Protein AF-A0AAD5QXS1-F1 (afdb_monomer_lite)

Organism: Parelaphostrongylus tenuis (NCBI:txid148309)

Secondary structure (DSSP, 8-state):
--------HHHHHHHHHHHHHHTPPPB-S-TTT-PBPPHHHHHHHHHH-GGGHHHHTTS-TTTSS-GGGG-------------------------

pLDDT: mean 83.18, std 14.84, range [51.78, 97.69]

Structure (mmCIF, N/CA/C/O backbone):
data_AF-A0AAD5QXS1-F1
#
_entry.id   AF-A0AAD5QXS1-F1
#
loop_
_atom_site.group_PDB
_atom_site.id
_atom_site.type_symbol
_atom_site.label_atom_id
_atom_site.label_alt_id
_atom_site.label_comp_id
_atom_site.label_asym_id
_atom_site.label_entity_id
_atom_site.label_seq_id
_atom_site.pdbx_PDB_ins_code
_atom_site.Cartn_x
_atom_site.Cartn_y
_atom_site.Cartn_z
_atom_site.occupancy
_atom_site.B_iso_or_equiv
_atom_site.auth_seq_id
_atom_site.auth_comp_id
_atom_site.auth_asym_id
_atom_site.auth_atom_id
_atom_site.pdbx_PDB_model_num
ATOM 1 N N . MET A 1 1 ? 13.169 0.566 -5.244 1.00 62.28 1 MET A N 1
ATOM 2 C CA . MET A 1 1 ? 13.785 0.258 -3.943 1.00 62.28 1 MET A CA 1
ATOM 3 C C . MET A 1 1 ? 12.722 0.439 -2.873 1.00 62.28 1 MET A C 1
ATOM 5 O O . MET A 1 1 ? 11.986 1.414 -2.978 1.00 62.28 1 MET A O 1
ATOM 9 N N . GLU A 1 2 ? 12.571 -0.525 -1.968 1.00 81.25 2 GLU A N 1
ATOM 10 C CA . GLU A 1 2 ? 11.782 -0.401 -0.729 1.00 81.25 2 GLU A CA 1
ATOM 11 C C . GLU A 1 2 ? 12.717 -0.038 0.433 1.00 81.25 2 GLU A C 1
ATOM 13 O O . GLU A 1 2 ? 13.935 -0.133 0.284 1.00 81.25 2 GLU A O 1
ATOM 18 N N . CYS A 1 3 ? 12.171 0.417 1.563 1.00 92.94 3 CYS A N 1
ATOM 19 C CA . CYS A 1 3 ? 12.956 0.696 2.767 1.00 92.94 3 CYS A CA 1
ATOM 20 C C . CYS A 1 3 ? 13.021 -0.523 3.698 1.00 92.94 3 CYS A C 1
ATOM 22 O O . CYS A 1 3 ? 12.066 -1.287 3.779 1.00 92.94 3 CYS A O 1
ATOM 24 N N . GLU A 1 4 ? 14.092 -0.633 4.482 1.00 93.19 4 GLU A N 1
ATOM 25 C CA . GLU A 1 4 ? 14.324 -1.733 5.436 1.00 93.19 4 GLU A CA 1
ATOM 26 C C . GLU A 1 4 ? 13.903 -1.374 6.873 1.00 93.19 4 GLU A C 1
ATOM 28 O O . GLU A 1 4 ? 14.399 -1.930 7.848 1.00 93.19 4 GLU A O 1
ATOM 33 N N . HIS A 1 5 ? 13.008 -0.396 7.035 1.00 95.88 5 HIS A N 1
ATOM 34 C CA . HIS A 1 5 ? 12.562 0.014 8.362 1.00 95.88 5 HIS A CA 1
ATOM 35 C C . HIS A 1 5 ? 11.680 -1.060 8.998 1.00 95.88 5 HIS A C 1
ATOM 37 O O . HIS A 1 5 ? 10.577 -1.333 8.522 1.00 95.88 5 HIS A O 1
ATOM 43 N N . GLU A 1 6 ? 12.132 -1.596 10.126 1.00 94.06 6 GLU A N 1
ATOM 44 C CA . GLU A 1 6 ? 11.296 -2.422 10.986 1.00 94.06 6 GLU A CA 1
ATOM 45 C C . GLU A 1 6 ? 10.213 -1.559 11.636 1.00 94.06 6 GLU A C 1
ATOM 47 O O . GLU A 1 6 ? 10.480 -0.552 12.296 1.00 94.06 6 GLU A O 1
ATOM 52 N N . VAL A 1 7 ? 8.962 -1.955 11.431 1.00 93.38 7 VAL A N 1
ATOM 53 C CA . VAL A 1 7 ? 7.788 -1.261 11.955 1.00 93.38 7 VAL A CA 1
ATOM 54 C C . VAL A 1 7 ? 6.873 -2.270 12.625 1.00 93.38 7 VAL A C 1
ATOM 56 O O . VAL A 1 7 ? 6.674 -3.379 12.133 1.00 93.38 7 VAL A O 1
ATOM 59 N N . CYS A 1 8 ? 6.313 -1.904 13.776 1.00 96.44 8 CYS A N 1
ATOM 60 C CA . CYS A 1 8 ? 5.399 -2.795 14.476 1.00 96.44 8 CYS A CA 1
ATOM 61 C C . CYS A 1 8 ? 4.013 -2.796 13.813 1.00 96.44 8 CYS A C 1
ATOM 63 O O . CYS A 1 8 ? 3.616 -1.840 13.139 1.00 96.44 8 CYS A O 1
ATOM 65 N N . ILE A 1 9 ? 3.243 -3.858 14.064 1.00 94.94 9 ILE A N 1
ATOM 66 C CA . ILE A 1 9 ? 1.906 -4.044 13.485 1.00 94.94 9 ILE A CA 1
ATOM 67 C C . ILE A 1 9 ? 0.942 -2.895 13.822 1.00 94.94 9 ILE A C 1
ATOM 69 O O . ILE A 1 9 ? 0.129 -2.506 12.989 1.00 94.94 9 ILE A O 1
ATOM 73 N N . ASN A 1 10 ? 1.079 -2.289 15.005 1.00 96.88 10 ASN A N 1
ATOM 74 C CA . ASN A 1 10 ? 0.246 -1.160 15.422 1.00 96.88 10 ASN A CA 1
ATOM 75 C C . ASN A 1 10 ? 0.562 0.112 14.622 1.00 96.88 10 ASN A C 1
ATOM 77 O O . ASN A 1 10 ? -0.357 0.828 14.232 1.00 96.88 10 ASN A O 1
ATOM 81 N N . CYS A 1 11 ? 1.844 0.382 14.347 1.00 97.12 11 CYS A N 1
ATOM 82 C CA . CYS A 1 11 ? 2.248 1.513 13.511 1.00 97.12 11 CYS A CA 1
ATOM 83 C C . CYS A 1 11 ? 1.766 1.328 12.070 1.00 97.12 11 CYS A C 1
ATOM 85 O O . CYS A 1 11 ? 1.225 2.265 11.490 1.00 97.12 11 CYS A O 1
ATOM 87 N N . LEU A 1 12 ? 1.899 0.114 11.522 1.00 96.44 12 LEU A N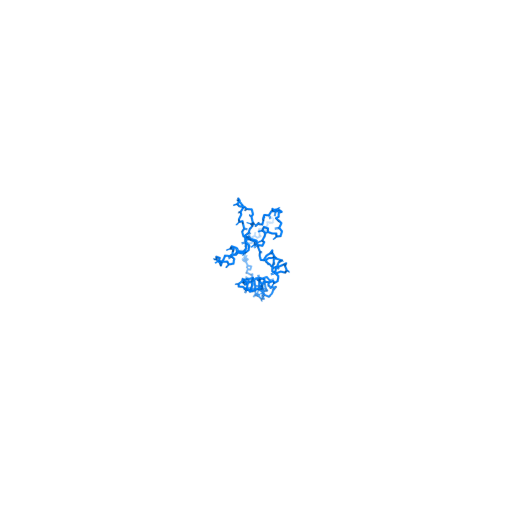 1
ATOM 88 C CA . LEU A 1 12 ? 1.348 -0.230 10.209 1.00 96.44 12 LEU A CA 1
ATOM 89 C C . LEU A 1 12 ? -0.164 -0.002 10.158 1.00 96.44 12 LEU A C 1
ATOM 91 O O . LEU A 1 12 ? -0.634 0.703 9.274 1.00 96.44 12 LEU A O 1
ATOM 95 N N . SER A 1 13 ? -0.908 -0.536 11.129 1.00 97.19 13 SER A N 1
ATOM 96 C CA . SER A 1 13 ? -2.367 -0.394 11.209 1.00 97.19 13 SER A CA 1
ATOM 97 C C . SER A 1 13 ? -2.795 1.079 11.218 1.00 97.19 13 SER A C 1
ATOM 99 O O . SER A 1 13 ? -3.604 1.498 10.393 1.00 97.19 13 SER A O 1
ATOM 101 N N . LYS A 1 14 ? -2.163 1.903 12.065 1.00 97.62 14 LYS A N 1
ATOM 102 C CA . LYS A 1 14 ? -2.456 3.341 12.137 1.00 97.62 14 LYS A CA 1
ATOM 103 C C . LYS A 1 14 ? -2.166 4.059 10.816 1.00 97.62 14 LYS A C 1
ATOM 105 O O . LYS A 1 14 ? -2.985 4.842 10.347 1.00 97.62 14 LYS A O 1
ATOM 110 N N . THR A 1 15 ? -1.014 3.800 10.200 1.00 97.19 15 THR A N 1
ATOM 111 C CA . THR A 1 15 ? -0.680 4.416 8.909 1.00 97.19 15 THR A CA 1
ATOM 112 C C . THR A 1 15 ? -1.634 3.965 7.804 1.00 97.19 15 THR A C 1
ATOM 114 O O . THR A 1 15 ? -2.015 4.776 6.964 1.00 97.19 15 THR A O 1
ATOM 117 N N . LEU A 1 16 ? -2.069 2.703 7.815 1.00 97.44 16 LEU A N 1
ATOM 118 C CA . LEU A 1 16 ? -3.066 2.203 6.872 1.00 97.44 16 LEU A CA 1
ATOM 119 C C . LEU A 1 16 ? -4.432 2.882 7.064 1.00 97.44 16 LEU A C 1
ATOM 121 O O . LEU A 1 16 ? -5.094 3.143 6.065 1.00 97.44 16 LEU A O 1
ATOM 125 N N . ASP A 1 17 ? -4.833 3.228 8.295 1.00 97.69 17 ASP A N 1
ATOM 126 C CA . ASP A 1 17 ? -6.068 3.997 8.544 1.00 97.69 17 ASP A CA 1
ATOM 127 C C . ASP A 1 17 ? -6.018 5.364 7.860 1.00 97.69 17 ASP A C 1
ATOM 129 O O . ASP A 1 17 ? -6.971 5.781 7.200 1.00 97.69 17 ASP A O 1
ATOM 133 N N . GLU A 1 18 ? -4.889 6.058 7.994 1.00 97.12 18 GLU A N 1
ATOM 134 C CA . GLU A 1 18 ? -4.660 7.357 7.360 1.00 97.12 18 GLU A CA 1
ATOM 135 C C . GLU A 1 18 ? -4.657 7.233 5.828 1.00 97.12 18 GLU A C 1
ATOM 137 O O . GLU A 1 18 ? -5.274 8.042 5.126 1.00 97.12 18 GLU A O 1
ATOM 142 N N . CYS A 1 19 ? -3.996 6.203 5.294 1.00 96.75 19 CYS A N 1
ATOM 143 C CA . CYS A 1 19 ? -3.971 5.929 3.860 1.00 96.75 19 CYS A CA 1
ATOM 144 C C . CYS A 1 19 ? -5.370 5.613 3.310 1.00 96.75 19 CYS A C 1
ATOM 146 O O . CYS A 1 19 ? -5.744 6.123 2.252 1.00 96.75 19 CYS A O 1
ATOM 148 N N . GLU A 1 20 ? -6.173 4.830 4.030 1.00 96.50 20 GLU A N 1
ATOM 149 C CA . GLU A 1 20 ? -7.537 4.484 3.625 1.00 96.50 20 GLU A CA 1
ATOM 150 C C . GLU A 1 20 ? -8.463 5.706 3.627 1.00 96.50 20 GLU A C 1
ATOM 152 O O . GLU A 1 20 ? -9.191 5.926 2.654 1.00 96.50 20 GLU A O 1
ATOM 15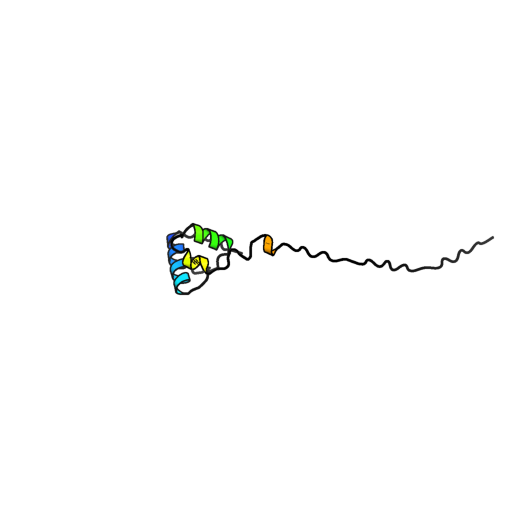7 N N . GLN A 1 21 ? -8.382 6.549 4.661 1.00 96.50 21 GLN A N 1
ATOM 158 C CA . GLN A 1 21 ? -9.150 7.798 4.748 1.00 96.50 21 GLN A CA 1
ATOM 159 C C . GLN A 1 21 ? -8.795 8.783 3.629 1.00 96.50 21 GLN A C 1
ATOM 161 O O . GLN A 1 21 ? -9.659 9.507 3.132 1.00 96.50 21 GLN A O 1
ATOM 166 N N . THR A 1 22 ? -7.529 8.803 3.214 1.00 94.75 22 THR A N 1
ATOM 167 C CA . THR A 1 22 ? -7.030 9.699 2.161 1.00 94.75 22 THR A CA 1
ATOM 168 C C . THR A 1 22 ? -7.078 9.087 0.762 1.00 94.75 22 THR A C 1
ATOM 170 O O . THR A 1 22 ? -6.743 9.770 -0.203 1.00 94.75 22 THR A O 1
ATOM 173 N N . ASN A 1 23 ? -7.514 7.828 0.627 1.00 90.00 23 ASN A N 1
ATOM 174 C CA . ASN A 1 23 ? -7.442 7.052 -0.616 1.00 90.00 23 ASN A CA 1
ATOM 175 C C . ASN A 1 23 ? -6.038 7.040 -1.251 1.00 90.00 23 ASN A C 1
ATOM 177 O O . ASN A 1 23 ? -5.895 7.086 -2.473 1.00 90.00 23 ASN A O 1
ATOM 181 N N . THR A 1 24 ? -4.991 6.980 -0.428 1.00 93.25 24 THR A N 1
ATOM 182 C CA . THR A 1 24 ? -3.602 6.897 -0.899 1.00 93.25 24 THR A CA 1
ATOM 183 C C . THR A 1 24 ? -3.061 5.467 -0.798 1.00 93.25 24 THR A C 1
ATOM 185 O O . THR A 1 24 ? -3.579 4.669 -0.011 1.00 93.25 24 THR A O 1
ATOM 188 N N . PRO A 1 25 ? -2.037 5.100 -1.594 1.00 92.81 25 PRO A N 1
ATOM 189 C CA . PRO A 1 25 ? -1.357 3.814 -1.457 1.00 92.81 25 PRO A CA 1
ATOM 190 C C . PRO A 1 25 ? -0.704 3.638 -0.078 1.00 92.81 25 PRO A C 1
ATOM 192 O O . PRO A 1 25 ? -0.308 4.638 0.525 1.00 92.81 25 PRO A O 1
ATOM 195 N N . PRO A 1 26 ? -0.522 2.396 0.407 1.00 94.75 26 PRO A N 1
ATOM 196 C CA . PRO A 1 26 ? 0.184 2.129 1.656 1.00 94.75 26 PRO A CA 1
ATOM 197 C C . PRO A 1 26 ? 1.604 2.709 1.661 1.00 94.75 26 PRO A C 1
ATOM 199 O O . PRO A 1 26 ? 2.382 2.482 0.730 1.00 94.75 26 PRO A O 1
ATOM 202 N N . LEU A 1 27 ? 1.955 3.420 2.735 1.00 96.00 27 LEU A N 1
ATOM 203 C CA . LEU A 1 27 ? 3.261 4.062 2.917 1.00 96.00 27 LEU A CA 1
ATOM 204 C C . LEU A 1 27 ? 3.984 3.513 4.148 1.00 96.00 27 LEU A C 1
ATOM 206 O O . LEU A 1 27 ? 3.346 3.103 5.119 1.00 96.00 27 LEU A O 1
ATOM 210 N N . CYS A 1 28 ? 5.315 3.600 4.148 1.00 96.62 28 CYS A N 1
ATOM 211 C CA . CYS A 1 28 ? 6.120 3.331 5.336 1.00 96.62 28 CYS A CA 1
ATOM 212 C C . CYS A 1 28 ? 5.657 4.206 6.527 1.00 96.62 28 CYS A C 1
ATOM 214 O O . CYS A 1 28 ? 5.577 5.431 6.379 1.00 96.62 28 CYS A O 1
ATOM 216 N N . PRO A 1 29 ? 5.407 3.618 7.714 1.00 96.94 29 PRO A N 1
ATOM 217 C CA . PRO A 1 29 ? 5.054 4.366 8.924 1.00 96.94 29 PRO A CA 1
ATOM 218 C C .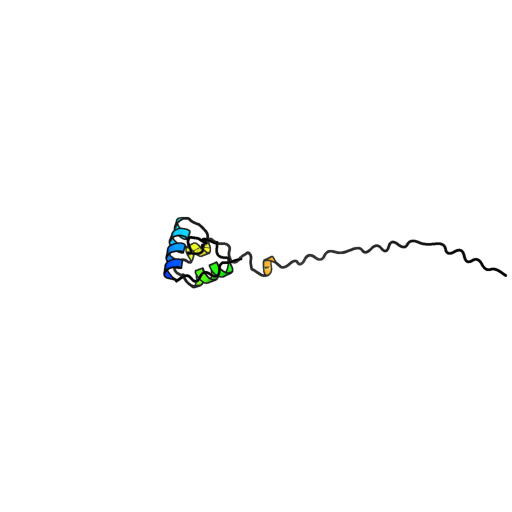 PRO A 1 29 ? 6.149 5.300 9.449 1.00 96.94 29 PRO A C 1
ATOM 220 O O . PRO A 1 29 ? 5.856 6.206 10.223 1.00 96.94 29 PRO A O 1
ATOM 223 N N . ASN A 1 30 ? 7.415 5.091 9.067 1.00 96.31 30 ASN A N 1
ATOM 224 C CA . ASN A 1 30 ? 8.495 5.992 9.458 1.00 96.31 30 ASN A CA 1
ATOM 225 C C . ASN A 1 30 ? 8.271 7.373 8.815 1.00 96.31 30 ASN A C 1
ATOM 227 O O . ASN A 1 30 ? 8.297 7.502 7.588 1.00 96.31 30 ASN A O 1
ATOM 231 N N . GLU A 1 31 ? 8.075 8.395 9.652 1.00 92.44 31 GLU A N 1
ATOM 232 C CA . GLU A 1 31 ? 7.712 9.758 9.243 1.00 92.44 31 GLU A CA 1
ATOM 233 C C . GLU A 1 31 ? 8.747 10.419 8.325 1.00 92.44 31 GLU A C 1
ATOM 235 O O . GLU A 1 31 ? 8.374 11.181 7.436 1.00 92.44 31 GLU A O 1
ATOM 240 N N . ALA A 1 32 ? 10.033 10.099 8.489 1.00 94.69 32 ALA A N 1
ATOM 241 C CA . ALA A 1 32 ? 11.093 10.622 7.630 1.00 94.69 32 ALA A CA 1
ATOM 242 C C . ALA A 1 32 ? 11.180 9.883 6.284 1.00 94.69 32 ALA A C 1
ATOM 244 O O . ALA A 1 32 ? 11.755 10.405 5.330 1.00 94.69 32 ALA A O 1
ATOM 245 N N . CYS A 1 33 ? 10.636 8.664 6.202 1.00 95.69 33 CYS A N 1
ATOM 246 C CA . CYS A 1 33 ? 10.720 7.820 5.016 1.00 95.69 33 CYS A CA 1
ATOM 247 C C . CYS A 1 33 ? 9.493 7.968 4.116 1.00 95.69 33 CYS A C 1
ATOM 249 O O . CYS A 1 33 ? 9.633 8.361 2.960 1.00 95.69 33 CYS A O 1
ATOM 251 N N . ARG A 1 34 ? 8.306 7.612 4.633 1.00 94.06 34 ARG A N 1
ATOM 252 C CA . ARG A 1 34 ? 7.007 7.648 3.926 1.00 94.06 34 ARG A CA 1
ATOM 253 C C . ARG A 1 34 ? 7.026 7.061 2.506 1.00 94.06 34 ARG A C 1
ATOM 255 O O . ARG A 1 34 ? 6.197 7.416 1.673 1.00 94.06 34 ARG A O 1
ATOM 262 N N . LEU A 1 35 ? 7.959 6.152 2.226 1.00 94.94 35 LEU A N 1
ATOM 263 C CA . LEU A 1 35 ? 8.102 5.549 0.909 1.00 94.94 35 LEU A CA 1
ATOM 264 C C . LEU A 1 35 ? 6.902 4.626 0.631 1.00 94.94 35 LEU A C 1
ATOM 266 O O . LEU A 1 35 ? 6.527 3.864 1.528 1.00 94.94 35 LEU A O 1
ATOM 270 N N . PRO A 1 36 ? 6.306 4.662 -0.574 1.00 93.25 36 PRO A N 1
ATOM 271 C CA . PRO A 1 36 ? 5.251 3.728 -0.944 1.00 93.25 36 PRO A CA 1
ATOM 272 C C . PRO A 1 36 ? 5.756 2.289 -0.996 1.00 93.25 36 PRO A C 1
ATOM 274 O O . PRO A 1 36 ? 6.847 2.026 -1.514 1.00 93.25 36 PRO A O 1
ATOM 277 N N . TY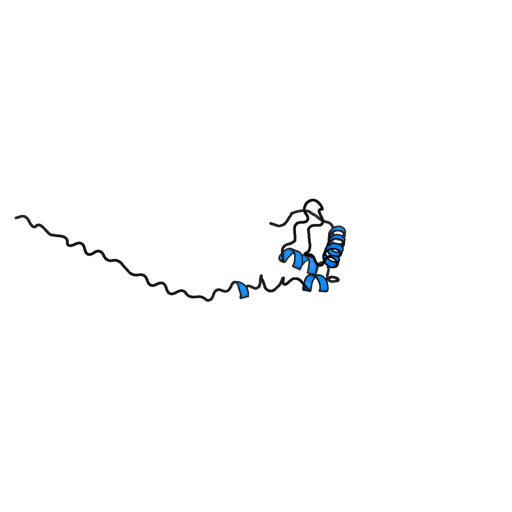R A 1 37 ? 4.934 1.364 -0.506 1.00 92.38 37 TYR A N 1
ATOM 278 C CA . TYR A 1 37 ? 5.198 -0.064 -0.642 1.00 92.38 37 TYR A CA 1
ATOM 279 C C . TYR A 1 37 ? 5.027 -0.524 -2.093 1.00 92.38 37 TYR A C 1
ATOM 281 O O . TYR A 1 37 ? 4.199 0.004 -2.843 1.00 92.38 37 TYR A O 1
ATOM 289 N N . ARG A 1 38 ? 5.824 -1.515 -2.498 1.00 89.56 38 ARG A N 1
ATOM 290 C CA . ARG A 1 38 ? 5.667 -2.212 -3.779 1.00 89.56 38 ARG A CA 1
ATOM 291 C C . ARG A 1 38 ? 4.496 -3.178 -3.704 1.00 89.56 38 ARG A C 1
ATOM 293 O O . ARG A 1 38 ? 4.014 -3.515 -2.625 1.00 89.56 38 ARG A O 1
ATOM 300 N N . CYS A 1 39 ? 4.041 -3.628 -4.863 1.00 88.69 39 CYS A N 1
ATOM 301 C CA . CYS A 1 39 ? 2.848 -4.453 -4.983 1.00 88.69 39 CYS A CA 1
ATOM 302 C C . CYS A 1 39 ? 2.952 -5.747 -4.167 1.00 88.69 39 CYS A C 1
ATOM 304 O O . CYS A 1 39 ? 1.996 -6.121 -3.498 1.00 88.69 39 CYS A O 1
ATOM 306 N N . GLU A 1 40 ? 4.126 -6.371 -4.141 1.00 87.88 40 GLU A N 1
ATOM 307 C CA . GLU A 1 40 ? 4.431 -7.577 -3.371 1.00 87.88 40 GLU A CA 1
ATOM 308 C C . GLU A 1 40 ? 4.232 -7.345 -1.866 1.00 87.88 40 GLU A C 1
ATOM 310 O O . GLU A 1 40 ? 3.546 -8.113 -1.189 1.00 87.88 40 GLU A O 1
ATOM 315 N N . SER A 1 41 ? 4.751 -6.230 -1.353 1.00 91.19 41 SER A N 1
ATOM 316 C CA . SER A 1 41 ? 4.568 -5.817 0.039 1.00 91.19 41 SER A CA 1
ATOM 317 C C . SER A 1 41 ? 3.117 -5.447 0.340 1.00 91.19 41 SER A C 1
ATOM 319 O O . SER A 1 41 ? 2.602 -5.792 1.401 1.00 91.19 41 SER A O 1
ATOM 321 N N . VAL A 1 42 ? 2.408 -4.809 -0.596 1.00 92.31 42 VAL A N 1
ATOM 322 C CA . VAL A 1 42 ? 0.974 -4.513 -0.443 1.00 92.31 42 VAL A CA 1
ATOM 323 C C . VAL A 1 42 ? 0.137 -5.798 -0.412 1.00 92.31 42 VAL A C 1
ATOM 325 O O . VAL A 1 42 ? -0.801 -5.891 0.379 1.00 92.31 42 VAL A O 1
ATOM 328 N N . LEU A 1 43 ? 0.491 -6.818 -1.198 1.00 91.00 43 LEU A N 1
ATOM 329 C CA . LEU A 1 43 ? -0.147 -8.138 -1.142 1.00 91.00 43 LEU A CA 1
ATOM 330 C C . LEU A 1 43 ? 0.104 -8.831 0.204 1.00 91.00 43 LEU A C 1
ATOM 332 O O . LEU A 1 43 ? -0.825 -9.395 0.784 1.00 91.00 43 LEU A O 1
ATOM 336 N N . ALA A 1 44 ? 1.321 -8.734 0.745 1.00 91.88 44 ALA A N 1
ATOM 337 C CA . ALA A 1 44 ? 1.621 -9.233 2.086 1.00 91.88 44 ALA A CA 1
ATOM 338 C C . ALA A 1 44 ? 0.818 -8.483 3.166 1.00 91.88 44 ALA A C 1
ATOM 340 O O . ALA A 1 44 ? 0.233 -9.110 4.049 1.00 91.88 44 ALA A O 1
ATOM 341 N N . LEU A 1 45 ? 0.712 -7.152 3.068 1.00 94.19 45 LEU A N 1
ATOM 342 C CA . LEU A 1 45 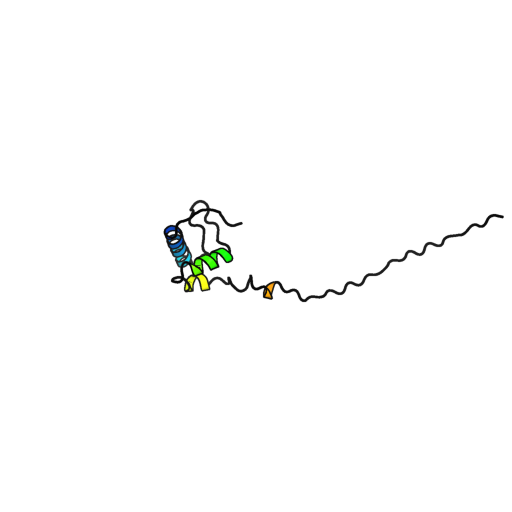? -0.131 -6.342 3.955 1.00 94.19 45 LEU A CA 1
ATOM 343 C C . LEU A 1 45 ? -1.609 -6.756 3.862 1.00 94.19 45 LEU A C 1
ATOM 345 O O . LEU A 1 45 ? -2.249 -6.933 4.895 1.00 94.19 45 LEU A O 1
ATOM 349 N N . LYS A 1 46 ? -2.138 -6.994 2.654 1.00 94.25 46 LYS A N 1
ATOM 350 C CA . LYS A 1 46 ? -3.508 -7.502 2.441 1.00 94.25 46 LYS A CA 1
ATOM 351 C C . LYS A 1 46 ? -3.741 -8.837 3.151 1.00 94.25 46 LYS A C 1
ATOM 353 O O . LYS A 1 46 ? -4.811 -9.041 3.717 1.00 94.25 46 LYS A O 1
ATOM 358 N N . ALA A 1 47 ? -2.750 -9.729 3.143 1.00 93.00 47 ALA A N 1
ATOM 359 C CA . ALA A 1 47 ? -2.827 -11.004 3.852 1.00 93.00 47 ALA A CA 1
ATOM 360 C C . ALA A 1 47 ? -2.764 -10.842 5.384 1.00 93.00 47 ALA A C 1
ATOM 362 O O . ALA A 1 47 ? -3.401 -11.611 6.101 1.00 93.00 47 ALA A O 1
ATOM 363 N N . MET A 1 48 ? -2.025 -9.847 5.888 1.00 95.06 48 MET A N 1
ATOM 364 C CA . MET A 1 48 ? -1.903 -9.570 7.328 1.00 95.06 48 MET A CA 1
ATOM 365 C C . MET A 1 48 ? -3.101 -8.814 7.920 1.00 95.06 48 MET A C 1
ATOM 367 O O . MET A 1 48 ? -3.382 -8.985 9.104 1.00 95.06 48 MET A O 1
ATOM 371 N N . PHE A 1 49 ? -3.800 -8.006 7.117 1.00 95.88 49 PHE A N 1
ATOM 372 C CA . PHE A 1 49 ? -4.942 -7.181 7.533 1.00 95.88 49 PHE A CA 1
ATOM 373 C C . PHE A 1 49 ? -6.206 -7.534 6.723 1.00 95.88 49 PHE A C 1
ATOM 375 O O . PHE A 1 49 ? -6.677 -6.724 5.911 1.00 95.88 49 PHE A O 1
ATOM 382 N N . PRO A 1 50 ? -6.762 -8.752 6.887 1.00 94.31 50 PRO A N 1
ATOM 383 C CA . PRO A 1 50 ? -7.904 -9.225 6.101 1.00 94.31 50 PRO A CA 1
ATOM 384 C C . PRO A 1 50 ? -9.161 -8.363 6.285 1.00 94.31 50 PRO A C 1
ATOM 386 O O . PRO A 1 50 ? -9.979 -8.255 5.370 1.00 94.31 50 PRO A O 1
ATOM 389 N N . GLU A 1 51 ? -9.304 -7.693 7.429 1.00 95.31 51 GLU A N 1
ATOM 390 C CA . GLU A 1 51 ? -10.395 -6.759 7.708 1.00 95.31 51 GLU A CA 1
ATOM 391 C C . GLU A 1 51 ? -10.398 -5.536 6.775 1.00 95.31 51 GLU A C 1
ATOM 393 O O . GLU A 1 51 ? -11.433 -4.895 6.601 1.00 95.31 51 GLU A O 1
ATOM 398 N N . ARG A 1 52 ? -9.269 -5.253 6.111 1.00 95.06 52 ARG A N 1
ATOM 399 C CA . ARG A 1 52 ? -9.092 -4.137 5.169 1.00 95.06 52 ARG A CA 1
ATOM 400 C C . ARG A 1 52 ? -9.105 -4.581 3.706 1.00 95.06 52 ARG A C 1
ATOM 402 O O . ARG A 1 52 ? -8.658 -3.841 2.827 1.00 95.06 52 ARG A O 1
ATOM 409 N N . ALA A 1 53 ? -9.615 -5.776 3.399 1.00 91.69 53 ALA A N 1
ATOM 410 C CA . ALA A 1 53 ? -9.613 -6.315 2.035 1.00 91.69 53 ALA A CA 1
ATOM 411 C C . ALA A 1 53 ? -10.247 -5.363 0.998 1.00 91.69 53 ALA A C 1
ATOM 413 O O . ALA A 1 53 ? -9.772 -5.287 -0.134 1.00 91.69 53 ALA A O 1
ATOM 414 N N . ALA A 1 54 ? -11.273 -4.597 1.388 1.00 93.62 54 ALA A N 1
ATOM 415 C CA . ALA A 1 54 ? -11.934 -3.618 0.524 1.00 93.62 54 ALA A CA 1
ATOM 416 C C . ALA A 1 54 ? -11.050 -2.410 0.163 1.00 93.62 54 ALA A C 1
ATOM 418 O O . ALA A 1 54 ? -11.219 -1.832 -0.910 1.00 93.62 54 ALA A O 1
ATOM 419 N N . TYR A 1 55 ? -10.122 -2.015 1.037 1.00 95.00 55 TYR A N 1
ATOM 420 C CA . TYR A 1 55 ? -9.133 -0.979 0.743 1.00 95.00 55 TYR A CA 1
ATOM 421 C C . TYR A 1 55 ? -8.077 -1.515 -0.226 1.00 95.00 55 TYR A C 1
ATOM 423 O O . TYR A 1 55 ? -7.861 -0.929 -1.286 1.00 95.00 55 TYR A O 1
ATOM 431 N N . PHE A 1 56 ? -7.495 -2.680 0.076 1.00 93.31 56 PHE A N 1
ATOM 432 C CA . PHE A 1 56 ? -6.465 -3.278 -0.776 1.00 93.31 56 PHE A CA 1
ATOM 433 C C . PHE A 1 56 ? -6.983 -3.706 -2.155 1.00 93.31 56 PHE A C 1
ATOM 435 O O . PHE A 1 56 ? -6.236 -3.661 -3.127 1.00 93.31 56 PHE A O 1
ATOM 442 N N . GLY A 1 57 ? -8.259 -4.086 -2.264 1.00 90.38 57 GLY A N 1
ATOM 443 C CA . GLY A 1 57 ? -8.897 -4.448 -3.534 1.00 90.38 57 GLY A CA 1
ATOM 444 C C . GLY A 1 57 ? -9.054 -3.292 -4.528 1.00 90.38 57 GLY A C 1
ATOM 445 O O . GLY A 1 57 ? -9.423 -3.536 -5.671 1.00 90.38 57 GLY A O 1
ATOM 446 N N . ARG A 1 58 ? -8.781 -2.044 -4.122 1.00 89.25 58 ARG A N 1
ATOM 447 C CA . ARG A 1 58 ? -8.786 -0.874 -5.021 1.00 89.25 58 ARG A CA 1
ATOM 448 C C . ARG A 1 58 ? -7.509 -0.766 -5.849 1.00 89.25 58 ARG A C 1
ATOM 450 O O . ARG A 1 58 ? -7.494 -0.053 -6.848 1.00 89.25 58 ARG A O 1
ATOM 457 N N . PHE A 1 59 ? -6.438 -1.425 -5.415 1.00 86.06 59 PHE A N 1
ATOM 458 C CA . PHE A 1 59 ? -5.176 -1.439 -6.135 1.00 86.06 59 PHE A CA 1
ATOM 459 C C . PHE A 1 59 ? -5.193 -2.592 -7.140 1.00 86.06 59 PHE A C 1
ATOM 461 O O . PHE A 1 59 ? -5.473 -3.733 -6.771 1.00 86.06 59 PHE A O 1
ATOM 468 N N . ASP A 1 60 ? -4.872 -2.302 -8.400 1.00 78.25 60 ASP A N 1
ATOM 469 C CA . ASP A 1 60 ? -4.722 -3.316 -9.448 1.00 78.25 60 ASP A CA 1
ATOM 470 C C . ASP A 1 60 ? -3.383 -4.064 -9.290 1.00 78.25 60 ASP A C 1
ATOM 472 O O . ASP A 1 60 ? -2.428 -3.878 -10.042 1.00 78.25 60 ASP A O 1
ATOM 476 N N . LEU A 1 61 ? -3.280 -4.844 -8.210 1.00 72.12 61 LEU A N 1
ATOM 477 C CA . LEU A 1 61 ? -2.051 -5.534 -7.797 1.00 72.12 61 LEU A CA 1
ATOM 478 C C . LEU A 1 61 ? -1.815 -6.835 -8.571 1.00 72.12 61 LEU A C 1
ATOM 480 O O . LEU A 1 61 ? -0.690 -7.324 -8.609 1.00 72.12 61 LEU A O 1
ATOM 484 N N . GLU A 1 62 ? -2.869 -7.407 -9.153 1.00 65.94 62 GLU A N 1
ATOM 485 C CA . GLU A 1 62 ? -2.847 -8.744 -9.755 1.00 65.94 62 GLU A CA 1
ATOM 486 C C . GLU A 1 62 ? -2.616 -8.703 -11.278 1.00 65.94 62 GLU A C 1
ATOM 488 O O . GLU A 1 62 ? -2.051 -9.651 -11.824 1.00 65.94 62 GLU A O 1
ATOM 493 N N . SER A 1 63 ? -2.959 -7.609 -11.978 1.00 58.44 63 SER A N 1
ATOM 494 C CA . SER A 1 63 ? -2.825 -7.551 -13.446 1.00 58.44 63 SER A CA 1
ATOM 495 C C . SER A 1 63 ? -1.374 -7.409 -13.929 1.00 58.44 63 SER A C 1
ATOM 497 O O . SER A 1 63 ? -0.996 -8.006 -14.938 1.00 58.44 63 SER A O 1
ATOM 499 N N . HIS A 1 64 ? -0.530 -6.680 -13.192 1.00 55.22 64 HIS A N 1
ATOM 500 C CA . HIS A 1 64 ? 0.803 -6.274 -13.658 1.00 55.22 64 HIS A CA 1
ATOM 501 C C . HIS A 1 64 ? 1.932 -7.294 -13.438 1.00 55.22 64 HIS A C 1
ATOM 503 O O . HIS A 1 64 ? 3.021 -7.109 -13.980 1.00 55.22 64 HIS A O 1
ATOM 509 N N . TYR A 1 65 ? 1.690 -8.361 -12.674 1.00 52.75 65 TYR A N 1
ATOM 510 C CA . TYR A 1 65 ? 2.699 -9.384 -12.341 1.00 52.75 65 TYR A CA 1
ATOM 511 C C . TYR A 1 65 ? 2.323 -10.785 -12.816 1.00 52.75 65 TYR A C 1
ATOM 513 O O . TYR A 1 65 ? 3.076 -11.738 -12.612 1.00 52.75 65 TYR A O 1
ATOM 521 N N . SER A 1 66 ? 1.161 -10.914 -13.453 1.00 54.38 66 SER A N 1
ATOM 522 C CA . SER A 1 66 ? 0.786 -12.131 -14.152 1.00 54.38 66 SER A CA 1
ATOM 523 C C . SER A 1 66 ? 1.815 -12.395 -15.264 1.00 54.38 66 SER A C 1
ATOM 525 O O . SER A 1 66 ? 2.168 -11.499 -16.038 1.00 54.38 66 SER A O 1
ATOM 527 N N . MET A 1 67 ? 2.353 -13.618 -15.326 1.00 54.03 67 MET A N 1
ATOM 528 C CA . MET A 1 67 ? 3.290 -14.026 -16.387 1.00 54.03 67 MET A CA 1
ATOM 529 C C . MET A 1 67 ? 2.657 -13.873 -17.780 1.00 54.03 67 MET A C 1
ATOM 531 O O . MET A 1 67 ? 3.366 -13.761 -18.780 1.00 54.03 67 MET A O 1
ATOM 535 N N . GLU A 1 68 ? 1.327 -13.822 -17.836 1.00 58.28 68 GLU A N 1
ATOM 536 C CA . GLU A 1 68 ? 0.518 -13.519 -19.006 1.00 58.28 68 GLU A CA 1
ATOM 537 C C . GLU A 1 68 ? 0.843 -12.154 -19.640 1.00 58.28 68 GLU A C 1
ATOM 539 O O . GLU A 1 68 ? 0.827 -12.053 -20.865 1.00 58.28 68 GLU A O 1
ATOM 544 N N . GLY A 1 69 ? 1.186 -11.124 -18.856 1.00 58.16 69 GLY A N 1
ATOM 545 C CA . GLY A 1 69 ? 1.489 -9.781 -19.378 1.00 58.16 69 GLY A CA 1
ATOM 546 C C . GLY A 1 69 ? 2.895 -9.622 -19.974 1.00 58.16 69 GLY A C 1
ATOM 547 O O . GLY A 1 69 ? 3.136 -8.698 -20.748 1.00 58.16 69 GLY A O 1
ATOM 548 N N . LEU A 1 70 ? 3.822 -10.520 -19.626 1.00 59.75 70 LEU A N 1
ATOM 549 C CA . LEU A 1 70 ? 5.212 -10.521 -20.109 1.00 59.75 70 LEU A CA 1
ATOM 550 C C . LEU A 1 70 ? 5.424 -11.425 -21.329 1.00 59.75 70 LEU A C 1
ATOM 552 O O . LEU A 1 70 ? 6.525 -11.473 -21.881 1.00 59.75 70 LEU A O 1
ATOM 556 N N . LYS A 1 71 ? 4.399 -12.180 -21.729 1.00 65.88 71 LYS A N 1
ATOM 557 C CA . LYS A 1 71 ? 4.492 -13.119 -22.839 1.00 65.88 71 LYS A CA 1
ATOM 558 C C . LYS A 1 71 ? 4.506 -12.357 -24.166 1.00 65.88 71 LYS A C 1
ATOM 560 O O . LYS A 1 71 ? 3.471 -11.903 -24.641 1.00 65.88 71 LYS A O 1
ATOM 565 N N . ASP A 1 72 ? 5.686 -12.241 -24.766 1.00 73.38 72 ASP A N 1
ATOM 566 C CA . ASP A 1 72 ? 5.849 -11.762 -26.136 1.00 73.38 72 ASP A CA 1
ATOM 567 C C . ASP A 1 72 ? 5.921 -12.956 -27.101 1.00 73.38 72 ASP A C 1
ATOM 569 O O . ASP A 1 72 ? 6.942 -13.636 -27.196 1.00 73.38 72 ASP A O 1
ATOM 573 N N . ASP A 1 73 ? 4.821 -13.224 -27.808 1.00 77.81 73 ASP A N 1
ATOM 574 C CA . ASP A 1 73 ? 4.761 -14.241 -28.869 1.00 77.81 73 ASP A CA 1
ATOM 575 C C . ASP A 1 73 ? 5.196 -13.669 -30.245 1.00 77.81 73 ASP A C 1
ATOM 577 O O . ASP A 1 73 ? 5.024 -14.318 -31.284 1.00 77.81 73 ASP A O 1
ATOM 581 N N . THR A 1 74 ? 5.746 -12.447 -30.294 1.00 84.81 74 THR A N 1
ATOM 582 C CA . THR A 1 74 ? 6.098 -11.771 -31.550 1.00 84.81 74 THR A CA 1
ATOM 583 C C . THR A 1 74 ? 7.379 -12.342 -32.156 1.00 84.81 74 THR A C 1
ATOM 585 O O . THR A 1 74 ? 8.486 -12.142 -31.662 1.00 84.81 74 THR A O 1
ATOM 588 N N . ILE A 1 75 ? 7.255 -13.000 -33.309 1.00 80.25 75 ILE A N 1
ATOM 589 C CA . ILE A 1 75 ? 8.402 -13.473 -34.094 1.00 80.25 75 ILE A CA 1
ATOM 590 C C . ILE A 1 75 ? 8.716 -12.448 -35.188 1.00 80.25 75 ILE A C 1
ATOM 592 O O . ILE A 1 75 ? 7.952 -12.283 -36.139 1.00 80.25 75 ILE A O 1
ATOM 596 N N . SER A 1 76 ? 9.866 -11.778 -35.084 1.00 83.62 76 SER A N 1
ATOM 597 C CA . SER A 1 76 ? 10.347 -10.854 -36.121 1.00 83.62 76 SER A CA 1
ATOM 598 C C . SER A 1 76 ? 11.232 -11.574 -37.141 1.00 83.62 76 SER A C 1
ATOM 600 O O . SER A 1 76 ? 12.299 -12.087 -36.805 1.00 83.62 76 SER A O 1
ATOM 602 N N . ALA A 1 77 ? 10.814 -11.589 -38.409 1.00 78.25 77 ALA A N 1
ATOM 603 C CA . ALA A 1 77 ? 11.614 -12.134 -39.502 1.00 78.25 77 ALA A CA 1
ATOM 604 C C . ALA A 1 77 ? 12.718 -11.144 -39.911 1.00 78.25 77 ALA A C 1
ATOM 606 O O . ALA A 1 77 ? 12.441 -10.060 -40.423 1.00 78.25 77 ALA A O 1
ATOM 607 N N . VAL A 1 78 ? 13.983 -11.523 -39.715 1.00 79.94 78 VAL A N 1
ATOM 608 C CA . VAL A 1 78 ? 15.139 -10.716 -40.130 1.00 79.94 78 VAL A CA 1
ATOM 609 C C . VAL A 1 78 ? 15.645 -11.207 -41.485 1.00 79.94 78 VAL A C 1
ATOM 611 O O . VAL A 1 78 ? 16.054 -12.358 -41.626 1.00 79.94 78 VAL A O 1
ATOM 614 N N . THR A 1 79 ? 15.650 -10.329 -42.491 1.00 76.69 79 THR A N 1
ATOM 615 C CA . THR A 1 79 ? 16.239 -10.627 -43.807 1.00 76.69 79 THR A CA 1
ATOM 616 C C . THR A 1 79 ? 17.702 -10.191 -43.823 1.00 76.69 79 THR A C 1
ATOM 618 O O . THR A 1 79 ? 17.999 -8.998 -43.795 1.00 76.69 79 THR A O 1
ATOM 621 N N . ILE A 1 80 ? 18.628 -11.150 -43.879 1.00 77.75 80 ILE A N 1
ATOM 622 C CA . ILE A 1 80 ? 20.069 -10.879 -43.968 1.00 77.75 80 ILE A CA 1
ATOM 623 C C . ILE A 1 80 ? 20.465 -10.790 -45.445 1.00 77.75 80 ILE A C 1
ATOM 625 O O . ILE A 1 80 ? 20.465 -11.795 -46.154 1.00 77.75 80 ILE A O 1
ATOM 629 N N . GLN A 1 81 ? 20.839 -9.599 -45.915 1.00 77.06 81 GLN A N 1
ATOM 630 C CA . GLN A 1 81 ? 21.410 -9.415 -47.252 1.00 77.06 81 GLN A CA 1
ATOM 631 C C . GLN A 1 81 ? 22.942 -9.440 -47.180 1.00 77.06 81 GLN A C 1
ATOM 633 O O . GLN A 1 81 ? 23.560 -8.583 -46.546 1.00 77.06 81 GLN A O 1
ATOM 638 N N . ARG A 1 82 ? 23.581 -10.413 -47.846 1.00 71.50 82 ARG A N 1
ATOM 639 C CA . ARG A 1 82 ? 25.036 -10.390 -48.064 1.00 71.50 82 ARG A CA 1
ATOM 640 C C . ARG A 1 82 ? 25.366 -9.353 -49.132 1.00 71.50 82 ARG A C 1
ATOM 642 O O . ARG A 1 82 ? 24.968 -9.502 -50.283 1.00 71.50 82 ARG A O 1
ATOM 649 N N . LYS A 1 83 ? 26.149 -8.342 -48.765 1.00 66.12 83 LYS A N 1
ATOM 650 C CA . LYS A 1 83 ? 26.760 -7.411 -49.715 1.00 66.12 83 LYS A CA 1
ATOM 651 C C . LYS A 1 83 ? 28.084 -8.016 -50.191 1.00 66.12 83 LYS A C 1
ATOM 653 O O . LYS A 1 83 ? 29.086 -7.937 -49.488 1.00 66.12 83 LYS A O 1
ATOM 658 N N . SER A 1 84 ? 28.083 -8.696 -51.333 1.00 67.12 84 SER A N 1
ATOM 659 C CA . SER A 1 84 ? 29.315 -9.177 -51.968 1.00 67.12 84 SER A CA 1
ATOM 660 C C . SER A 1 84 ? 29.931 -8.058 -52.808 1.00 67.12 84 SER A C 1
ATOM 662 O O . SER A 1 84 ? 29.336 -7.650 -53.803 1.00 67.12 84 SER A O 1
ATOM 664 N N . ASN A 1 85 ? 31.118 -7.581 -52.428 1.00 64.62 85 ASN A N 1
ATOM 665 C CA . ASN A 1 85 ? 31.968 -6.793 -53.319 1.00 64.62 85 ASN A CA 1
ATOM 666 C C . ASN A 1 85 ? 32.746 -7.777 -54.206 1.00 64.62 85 ASN A C 1
ATOM 668 O O . ASN A 1 85 ? 33.509 -8.594 -53.695 1.00 64.62 85 ASN A O 1
ATOM 672 N N . LEU A 1 86 ? 32.509 -7.739 -55.517 1.00 62.50 86 LEU A N 1
ATOM 673 C CA . LEU A 1 86 ? 33.308 -8.470 -56.501 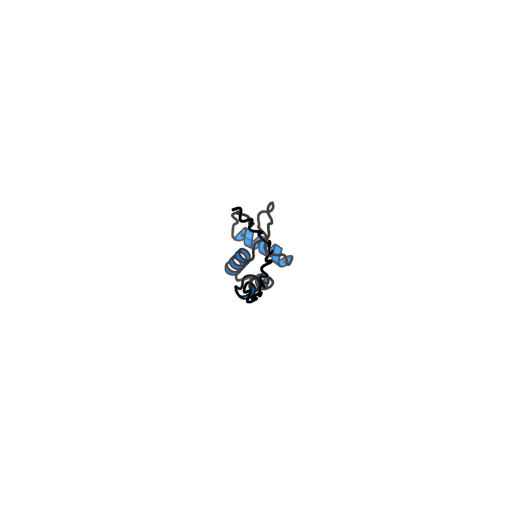1.00 62.50 86 LEU A CA 1
ATOM 674 C C . LEU A 1 86 ? 34.562 -7.642 -56.800 1.00 62.50 86 LEU A C 1
ATOM 676 O O . LEU A 1 86 ? 34.464 -6.600 -57.444 1.00 62.50 86 LEU A O 1
ATOM 680 N N . GLU A 1 87 ? 35.724 -8.092 -56.335 1.00 64.25 87 GLU A N 1
ATOM 681 C CA . GLU A 1 87 ? 37.015 -7.551 -56.769 1.00 64.25 87 GLU A CA 1
ATOM 682 C C . GLU A 1 87 ? 37.572 -8.436 -57.892 1.00 64.25 87 GLU A C 1
ATOM 684 O O . GLU A 1 87 ? 37.755 -9.642 -57.720 1.00 64.25 87 GLU A O 1
ATOM 689 N N . ASN A 1 88 ? 37.816 -7.840 -59.062 1.00 64.00 88 ASN A N 1
ATOM 690 C CA . ASN A 1 88 ? 38.510 -8.507 -60.162 1.00 64.00 88 ASN A CA 1
ATOM 691 C C . ASN A 1 88 ? 39.999 -8.610 -59.816 1.00 64.00 88 ASN A C 1
ATOM 693 O O . ASN A 1 88 ? 40.680 -7.593 -59.703 1.00 64.00 88 ASN A O 1
ATOM 697 N N . ILE A 1 89 ? 40.508 -9.833 -59.674 1.00 65.38 89 ILE A N 1
ATOM 698 C CA . ILE A 1 89 ? 41.940 -10.091 -59.500 1.00 65.38 89 ILE A CA 1
ATOM 699 C C . ILE A 1 89 ? 42.555 -10.295 -60.889 1.00 65.38 89 ILE A C 1
ATOM 701 O O . ILE A 1 89 ? 42.299 -11.306 -61.542 1.00 65.38 89 ILE A O 1
ATOM 705 N N . GLU A 1 90 ? 43.374 -9.346 -61.346 1.00 66.94 90 GLU A N 1
ATOM 706 C CA . GLU A 1 90 ? 44.213 -9.539 -62.534 1.00 66.94 90 GLU A CA 1
ATOM 707 C C . GLU A 1 90 ? 45.407 -10.439 -62.190 1.00 66.94 90 GLU A C 1
ATOM 709 O O . GLU A 1 90 ? 46.309 -10.062 -61.440 1.00 66.94 90 GLU A O 1
ATOM 714 N N . LEU A 1 91 ? 45.428 -11.644 -62.762 1.00 59.09 91 LEU A N 1
ATOM 715 C CA . LEU A 1 91 ? 46.571 -12.547 -62.674 1.00 59.09 91 LEU A CA 1
ATOM 716 C C . LEU A 1 91 ? 47.606 -12.167 -63.739 1.00 59.09 91 LEU A C 1
ATOM 718 O O . LEU A 1 91 ? 47.431 -12.453 -64.924 1.00 59.09 91 LEU A O 1
ATOM 722 N N . LYS A 1 92 ? 48.712 -11.547 -63.317 1.00 58.97 92 LYS A N 1
ATOM 723 C CA . LYS A 1 92 ? 49.904 -11.392 -64.161 1.00 58.97 92 LYS A CA 1
ATOM 724 C C . LYS A 1 92 ? 50.720 -12.680 -64.131 1.00 58.97 92 LYS A C 1
ATOM 726 O O . LYS A 1 92 ? 51.291 -13.030 -63.102 1.00 58.97 92 LYS A O 1
ATOM 731 N N . VAL A 1 93 ? 50.791 -13.358 -65.273 1.00 54.75 93 VAL A N 1
ATOM 732 C CA . VAL A 1 93 ? 51.714 -14.475 -65.498 1.00 54.75 93 VAL A CA 1
ATOM 733 C C . VAL A 1 93 ? 52.930 -13.926 -66.239 1.00 54.75 93 VAL A C 1
ATOM 735 O O . VAL A 1 93 ? 52.792 -13.378 -67.333 1.00 54.75 93 VAL A O 1
ATOM 738 N N . SER A 1 94 ? 54.104 -14.035 -65.624 1.00 55.97 94 SER A N 1
ATOM 739 C CA . SER A 1 94 ? 55.386 -13.649 -66.220 1.00 55.97 94 SER A CA 1
ATOM 740 C C . SER A 1 94 ? 56.123 -14.915 -66.653 1.00 55.97 94 SER A C 1
ATOM 742 O O . SER A 1 94 ? 56.229 -15.845 -65.854 1.00 55.97 94 SER A O 1
ATOM 744 N N . TRP A 1 95 ? 56.582 -14.942 -67.906 1.00 51.78 95 TRP A N 1
ATOM 745 C CA . TRP A 1 95 ? 57.403 -16.010 -68.485 1.00 51.78 95 TRP A CA 1
ATOM 746 C C . TRP A 1 95 ? 58.875 -15.851 -68.112 1.00 51.78 95 TRP A C 1
ATOM 748 O O . TRP A 1 95 ? 59.327 -14.684 -68.036 1.00 51.78 95 TRP A O 1
#

Foldseek 3Di:
DDDPDDDDPVLQVVQVVVCLVVVHARFDSPPVGRHHDDLVVLVVVCVVCVVCVVSSVVDPSPPPPPVVVVDDPDDDDDDDDDDDDDDDDDDDDDD

Sequence (95 aa):
MECEHEVCINCLSKTLDECEQTNTPPLCPNEACRLPYRCESVLALKAMFPERAAYFGRFDLESHYSMEGLKDDTISAVTIQRKSNLENIELKVSW

Radius of gyration: 29.71 Å; chains: 1; bounding box: 69×27×84 Å